Protein AF-A0A7C3C2I1-F1 (afdb_monomer_lite)

Secondary structure (DSSP, 8-state):
-----SSS-HHHHS-HHHHHHHHHTTT-HHHHHHHHHHHHHHHHHHHHHHHHHHTTT-S-EEE-G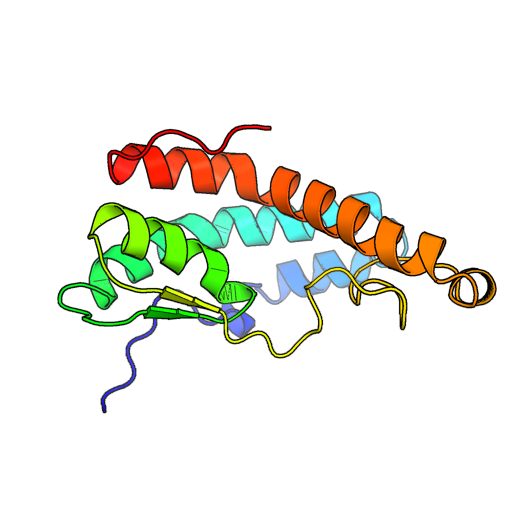GGTTHHHHHHHTT--EEE--SS--S--SSS--SSS---GGGTTSHHHHHHHHHHHHHHHHHHHHHHHHHHHHHTTPPPP--

Foldseek 3Di:
DDDDDLFPDLVPLCPPVLVVQLVVCVVPVVSNVVSVLVSCVVGLVSNLVSLLVVCVPPQEAEDEPVRVLNVLVCVLVVHHYHYDYPAPLDAWLQAAHPDDPDDPVCSVGSVSRRVNSVVVVVVVCVSCQVVSQVSSVVSVHHRDDD

Sequence (146 aa):
MRYRPVGPDPRTAIGADALARIFHAGGRGLRFVRELIRAYEEATPAFLEGISRELKGAELVVFGSLGMAAWHWAEAHGVPAVAAFLQPLLPTRAFPAPIGPWPRALSRFGAFNRLTYWIASLLAWQLVRRSSDRYRRRLGLEPLGL

Structure (mmCIF, N/CA/C/O backbone):
data_AF-A0A7C3C2I1-F1
#
_entry.id   AF-A0A7C3C2I1-F1
#
loop_
_atom_site.group_PDB
_atom_site.id
_atom_site.type_symbol
_atom_site.label_atom_id
_atom_site.label_alt_id
_atom_site.label_comp_id
_atom_site.label_asym_id
_atom_site.label_entity_id
_atom_site.label_seq_id
_atom_site.pdbx_PDB_ins_code
_atom_site.Cartn_x
_atom_site.Cartn_y
_atom_site.Cartn_z
_atom_site.occupancy
_atom_site.B_iso_or_equiv
_atom_site.auth_seq_id
_atom_site.auth_comp_id
_atom_site.auth_asym_id
_atom_site.auth_atom_id
_atom_site.pdbx_PDB_model_num
ATOM 1 N N . MET A 1 1 ? -26.746 -1.663 0.348 1.00 63.56 1 MET A N 1
ATOM 2 C CA . MET A 1 1 ? -25.473 -1.154 0.910 1.00 63.56 1 MET A CA 1
ATOM 3 C C . MET A 1 1 ? -25.258 0.270 0.416 1.00 63.56 1 MET A C 1
ATOM 5 O O . MET A 1 1 ? -25.372 0.493 -0.782 1.00 63.56 1 MET A O 1
ATOM 9 N N . ARG A 1 2 ? -25.030 1.240 1.311 1.00 83.62 2 ARG A N 1
ATOM 10 C CA . ARG A 1 2 ? -24.778 2.644 0.937 1.00 83.62 2 ARG A CA 1
ATOM 11 C C . ARG A 1 2 ? -23.270 2.847 0.806 1.00 83.62 2 ARG A C 1
ATOM 13 O O . ARG A 1 2 ? -22.553 2.573 1.761 1.00 83.62 2 ARG A O 1
ATOM 20 N N . TYR A 1 3 ? -22.804 3.303 -0.353 1.00 86.75 3 TYR A N 1
ATOM 21 C CA . TYR A 1 3 ? -21.395 3.640 -0.556 1.00 86.75 3 TYR A CA 1
ATOM 22 C C . TYR A 1 3 ? -20.986 4.810 0.351 1.00 86.75 3 TYR A C 1
ATOM 24 O O . TYR A 1 3 ? -21.724 5.793 0.457 1.00 86.75 3 TYR A O 1
ATOM 32 N N . ARG A 1 4 ? -19.824 4.694 1.004 1.00 86.81 4 ARG A N 1
ATOM 33 C CA . ARG A 1 4 ? -19.234 5.739 1.848 1.00 86.81 4 ARG A CA 1
ATOM 34 C C . ARG A 1 4 ? -17.759 5.926 1.472 1.00 86.81 4 ARG A C 1
ATOM 36 O O . ARG A 1 4 ? -16.982 4.987 1.644 1.00 86.81 4 ARG A O 1
ATOM 43 N N . PRO A 1 5 ? -17.367 7.080 0.910 1.00 85.38 5 PRO A N 1
ATOM 44 C CA . PRO A 1 5 ? -15.993 7.298 0.483 1.00 85.38 5 PRO A CA 1
ATOM 45 C C . PRO A 1 5 ? -15.068 7.493 1.691 1.00 85.38 5 PRO A C 1
ATOM 47 O O . PRO A 1 5 ? -15.349 8.290 2.584 1.00 85.38 5 PRO A O 1
ATOM 50 N N . VAL A 1 6 ? -13.933 6.795 1.681 1.00 84.38 6 VAL A N 1
ATOM 51 C CA . VAL A 1 6 ? -12.869 6.907 2.697 1.00 84.38 6 VAL A CA 1
ATOM 52 C C . VAL A 1 6 ? -11.883 8.045 2.416 1.00 84.38 6 VAL A C 1
ATOM 54 O O . VAL A 1 6 ? -11.022 8.328 3.230 1.00 84.38 6 VAL A O 1
ATOM 57 N N . GLY A 1 7 ? -11.985 8.711 1.271 1.00 80.19 7 GLY A N 1
ATOM 58 C CA . GLY A 1 7 ? -11.114 9.816 0.888 1.00 80.19 7 GLY A CA 1
ATOM 59 C C . GLY A 1 7 ? -11.647 10.523 -0.358 1.00 80.19 7 GLY A C 1
ATOM 60 O O . GLY A 1 7 ? -12.661 10.089 -0.914 1.00 80.19 7 GLY A O 1
ATOM 61 N N . PRO A 1 8 ? -10.997 11.614 -0.791 1.00 73.94 8 PRO A N 1
ATOM 62 C CA . PRO A 1 8 ? -11.356 12.299 -2.030 1.00 73.94 8 PRO A CA 1
ATOM 63 C C . PRO A 1 8 ? -11.202 11.365 -3.242 1.00 73.94 8 PRO A C 1
ATOM 65 O O . PRO A 1 8 ? -10.367 10.459 -3.224 1.00 73.94 8 PRO A O 1
ATOM 68 N N . ASP A 1 9 ? -12.002 11.576 -4.298 1.00 74.69 9 ASP A N 1
ATOM 69 C CA . ASP A 1 9 ? -11.887 10.773 -5.524 1.00 74.69 9 ASP A CA 1
ATOM 70 C C . ASP A 1 9 ? -10.467 10.944 -6.088 1.00 74.69 9 ASP A C 1
ATOM 72 O O . ASP A 1 9 ? -10.067 12.072 -6.383 1.00 74.69 9 ASP A O 1
ATOM 76 N N . PRO A 1 10 ? -9.685 9.863 -6.253 1.00 64.50 10 PRO A N 1
ATOM 77 C CA . PRO A 1 10 ? -8.318 9.962 -6.755 1.00 64.50 10 PRO A CA 1
ATOM 78 C C . PRO A 1 10 ? -8.234 10.622 -8.140 1.00 64.50 10 PRO A C 1
ATOM 80 O O . PRO A 1 10 ? -7.221 11.244 -8.454 1.00 64.50 10 PRO A O 1
ATOM 83 N N . ARG A 1 11 ? -9.301 10.551 -8.951 1.00 65.38 11 ARG A N 1
ATOM 84 C CA . ARG A 1 11 ? -9.388 11.206 -10.267 1.00 65.38 11 ARG A CA 1
ATOM 85 C C . ARG A 1 11 ? -9.493 12.725 -10.173 1.00 65.38 11 ARG A C 1
ATOM 87 O O . ARG A 1 11 ? -9.117 13.404 -11.119 1.00 65.38 11 ARG A O 1
ATOM 94 N N . THR A 1 12 ? -10.004 13.249 -9.061 1.00 68.19 12 THR A N 1
ATOM 95 C CA . THR A 1 12 ? -10.120 14.694 -8.815 1.00 68.19 12 THR A CA 1
ATOM 96 C C . THR A 1 12 ? -9.066 15.202 -7.835 1.00 68.19 12 THR A C 1
ATOM 98 O O . THR A 1 12 ? -8.727 16.379 -7.864 1.00 68.19 12 THR A O 1
ATOM 101 N N . ALA A 1 13 ? -8.554 14.328 -6.961 1.00 60.38 13 ALA A N 1
ATOM 102 C CA . ALA A 1 13 ? -7.534 14.646 -5.964 1.00 60.38 13 ALA A CA 1
ATOM 103 C C . ALA A 1 13 ? -6.169 14.908 -6.610 1.00 60.38 13 ALA A C 1
ATOM 105 O O . ALA A 1 13 ? -5.434 15.790 -6.176 1.00 60.38 13 ALA A O 1
ATOM 106 N N . ILE A 1 14 ? -5.843 14.190 -7.689 1.00 60.09 14 ILE A N 1
ATOM 107 C CA . ILE A 1 14 ? -4.739 14.576 -8.564 1.00 60.09 14 ILE A CA 1
ATOM 108 C C . ILE A 1 14 ? -5.284 15.690 -9.459 1.00 60.09 14 ILE A C 1
ATOM 110 O O . ILE A 1 14 ? -5.876 15.422 -10.500 1.00 60.09 14 ILE A O 1
ATOM 114 N N . GLY A 1 15 ? -5.155 16.944 -9.021 1.00 62.47 15 GLY A N 1
ATOM 115 C CA . GLY A 1 15 ? -5.638 18.093 -9.791 1.00 62.47 15 GLY A CA 1
ATOM 116 C C . GLY A 1 15 ? -5.077 18.102 -11.219 1.00 62.47 15 GLY A C 1
ATOM 117 O O . GLY A 1 15 ? -3.979 17.591 -11.463 1.00 62.47 15 GLY A O 1
ATOM 118 N N . ALA A 1 16 ? -5.801 18.704 -12.168 1.00 60.50 16 ALA A N 1
ATOM 119 C CA . ALA A 1 16 ? -5.373 18.799 -13.568 1.00 60.50 16 ALA A CA 1
ATOM 120 C C . ALA A 1 16 ? -3.944 19.364 -13.703 1.00 60.50 16 ALA A C 1
ATOM 122 O O . ALA A 1 16 ? -3.162 18.868 -14.509 1.00 60.50 16 ALA A O 1
ATOM 123 N N . ASP A 1 17 ? -3.562 20.301 -12.831 1.00 58.75 17 ASP A N 1
ATOM 124 C CA . ASP A 1 17 ? -2.205 20.850 -12.756 1.00 58.75 17 ASP A CA 1
ATOM 125 C C . ASP A 1 17 ? -1.164 19.835 -12.268 1.00 58.75 17 ASP A C 1
ATOM 127 O O . ASP A 1 17 ? -0.017 19.855 -12.711 1.00 58.75 17 ASP A O 1
ATOM 131 N N . ALA A 1 18 ? -1.533 18.936 -11.353 1.00 61.34 18 ALA A N 1
ATOM 132 C CA . ALA A 1 18 ? -0.664 17.859 -10.891 1.00 61.34 18 ALA A CA 1
ATOM 133 C C . ALA A 1 18 ? -0.469 16.812 -11.994 1.00 61.34 18 ALA A C 1
ATOM 135 O O . ALA A 1 18 ? 0.671 16.451 -12.279 1.00 61.34 18 ALA A O 1
ATOM 136 N N . LEU A 1 19 ? -1.541 16.406 -12.683 1.00 62.12 19 LEU A N 1
ATOM 137 C CA . LEU A 1 19 ? -1.461 15.564 -13.883 1.00 62.12 19 LEU A CA 1
ATOM 138 C C . LEU A 1 19 ? -0.613 16.228 -14.974 1.00 62.12 19 LEU A C 1
ATOM 140 O O . LEU A 1 19 ? 0.293 15.591 -15.502 1.00 62.12 19 LEU A O 1
ATOM 144 N N . ALA A 1 20 ? -0.822 17.516 -15.255 1.00 62.38 20 ALA A N 1
ATOM 145 C CA . ALA A 1 20 ? -0.024 18.268 -16.218 1.00 62.38 20 ALA A CA 1
ATOM 146 C C . ALA A 1 20 ? 1.457 18.324 -15.812 1.00 62.38 20 ALA A C 1
ATOM 148 O O . ALA A 1 20 ? 2.323 18.068 -16.643 1.00 62.38 20 ALA A O 1
ATOM 149 N N . ARG A 1 21 ? 1.786 18.570 -14.535 1.00 64.06 21 ARG A N 1
ATOM 150 C CA . ARG A 1 21 ? 3.173 18.532 -14.025 1.00 64.06 21 ARG A CA 1
ATOM 151 C C . ARG A 1 21 ? 3.806 17.147 -14.154 1.00 64.06 21 ARG A C 1
ATOM 153 O O . ARG A 1 21 ? 4.976 17.051 -14.520 1.00 64.06 21 ARG A O 1
ATOM 160 N N . ILE A 1 22 ? 3.042 16.095 -13.874 1.00 62.59 22 ILE A N 1
ATOM 161 C CA . ILE A 1 22 ? 3.447 14.692 -14.004 1.00 62.59 22 ILE A CA 1
ATOM 162 C C . ILE A 1 22 ? 3.731 14.362 -15.481 1.00 62.59 22 ILE A C 1
ATOM 164 O O . ILE A 1 22 ? 4.803 13.847 -15.796 1.00 62.59 22 ILE A O 1
ATOM 168 N N . PHE A 1 23 ? 2.840 14.739 -16.401 1.00 63.50 23 PHE A N 1
ATOM 169 C CA . PHE A 1 23 ? 3.017 14.522 -17.840 1.00 63.50 23 PHE A CA 1
ATOM 170 C C . PHE A 1 23 ? 4.136 15.386 -18.446 1.00 63.50 23 PHE A C 1
ATOM 172 O O . PHE A 1 23 ? 4.954 14.872 -19.206 1.00 63.50 23 PHE A O 1
ATOM 179 N N . HIS A 1 24 ? 4.258 16.662 -18.066 1.00 62.09 24 HIS A N 1
ATOM 180 C CA . HIS A 1 24 ? 5.352 17.543 -18.503 1.00 62.09 24 HIS A CA 1
ATOM 181 C C . HIS A 1 24 ? 6.712 17.134 -17.925 1.00 62.09 24 HIS A C 1
ATOM 183 O O . HIS A 1 24 ? 7.753 17.388 -18.530 1.00 62.09 24 HIS A O 1
ATOM 189 N N . ALA A 1 25 ? 6.731 16.459 -16.774 1.00 59.84 25 ALA A N 1
ATOM 190 C CA . ALA A 1 25 ? 7.933 15.825 -16.247 1.00 59.84 25 ALA A CA 1
ATOM 191 C C . ALA A 1 25 ? 8.322 14.542 -17.007 1.00 59.84 25 ALA A C 1
ATOM 193 O O . ALA A 1 25 ? 9.375 13.987 -16.695 1.00 59.84 25 ALA A O 1
ATOM 194 N N . GLY A 1 26 ? 7.539 14.102 -18.003 1.00 47.47 26 GLY A N 1
ATOM 195 C CA . GLY A 1 26 ? 7.623 12.837 -18.751 1.00 47.47 26 GLY A CA 1
ATOM 196 C C . GLY A 1 26 ? 8.926 12.512 -19.502 1.00 47.47 26 GLY A C 1
ATOM 197 O O . GLY A 1 26 ? 8.958 11.560 -20.270 1.00 47.47 26 GLY A O 1
ATOM 198 N N . GLY A 1 27 ? 10.017 13.240 -19.254 1.00 54.03 27 GLY A N 1
ATOM 199 C CA . GLY A 1 27 ? 11.386 12.883 -19.660 1.00 54.03 27 GLY A CA 1
ATOM 200 C C . GLY A 1 27 ? 12.426 12.953 -18.528 1.00 54.03 27 GLY A C 1
ATOM 201 O O . GLY A 1 27 ? 13.603 12.693 -18.752 1.00 54.03 27 GLY A O 1
ATOM 202 N N . ARG A 1 28 ? 12.030 13.316 -17.299 1.00 60.41 28 ARG A N 1
ATOM 203 C CA . ARG A 1 28 ? 12.903 13.496 -16.125 1.00 60.41 28 ARG A CA 1
ATOM 204 C C . ARG A 1 28 ? 12.357 12.673 -14.957 1.00 60.41 28 ARG A C 1
ATOM 206 O O . ARG A 1 28 ? 11.746 13.222 -14.041 1.00 60.41 28 ARG A O 1
ATOM 213 N N . GLY A 1 29 ? 12.577 11.356 -14.993 1.00 60.84 29 GLY A N 1
ATOM 214 C CA . GLY A 1 29 ? 11.965 10.365 -14.090 1.00 60.84 29 GLY A CA 1
ATOM 215 C C . GLY A 1 29 ? 11.977 10.720 -12.595 1.00 60.84 29 GLY A C 1
ATOM 216 O O . GLY A 1 29 ? 10.966 10.533 -11.925 1.00 60.84 29 GLY A O 1
ATOM 217 N N . LEU A 1 30 ? 13.050 11.329 -12.068 1.00 64.69 30 LEU A N 1
ATOM 218 C CA . LEU A 1 30 ? 13.083 11.777 -10.665 1.00 64.69 30 LEU A CA 1
ATOM 219 C C . LEU A 1 30 ? 12.052 12.869 -10.345 1.00 64.69 30 LEU A C 1
ATOM 221 O O . LEU A 1 30 ? 11.485 12.879 -9.254 1.00 64.69 30 LEU A O 1
ATOM 225 N N . ARG A 1 31 ? 11.804 13.797 -11.275 1.00 67.44 31 ARG A N 1
ATOM 226 C CA . ARG A 1 31 ? 10.806 14.857 -11.082 1.00 67.44 31 ARG A CA 1
ATOM 227 C C . ARG A 1 31 ? 9.396 14.273 -11.110 1.00 67.44 31 ARG A C 1
ATOM 229 O O . ARG A 1 31 ? 8.602 14.636 -10.255 1.00 67.44 31 ARG A O 1
ATOM 236 N N . PHE A 1 32 ? 9.123 13.340 -12.024 1.00 67.19 32 PHE A N 1
ATOM 237 C CA . PHE A 1 32 ? 7.856 12.604 -12.073 1.00 67.19 32 PHE A CA 1
ATOM 238 C C . PHE A 1 32 ? 7.577 11.883 -10.750 1.00 67.19 32 PHE A C 1
ATOM 240 O O . PHE A 1 32 ? 6.525 12.085 -10.151 1.00 67.19 32 PHE A O 1
ATOM 247 N N . VAL A 1 33 ? 8.554 11.112 -10.254 1.00 67.81 33 VAL A N 1
ATOM 248 C CA . VAL A 1 33 ? 8.432 10.411 -8.970 1.00 67.81 33 VAL A CA 1
ATOM 249 C C . VAL A 1 33 ? 8.158 11.415 -7.856 1.00 67.81 33 VAL A C 1
ATOM 251 O O . VAL A 1 33 ? 7.185 11.254 -7.136 1.00 67.81 33 VAL A O 1
ATOM 254 N N . ARG A 1 34 ? 8.933 12.501 -7.752 1.00 72.44 34 ARG A N 1
ATOM 255 C CA . ARG A 1 34 ? 8.746 13.508 -6.696 1.00 72.44 34 ARG A CA 1
ATOM 256 C C . ARG A 1 34 ? 7.342 14.120 -6.682 1.00 72.44 34 ARG A C 1
ATOM 258 O O . ARG A 1 34 ? 6.783 14.302 -5.606 1.00 72.44 34 ARG A O 1
ATOM 265 N N . GLU A 1 35 ? 6.786 14.461 -7.842 1.00 72.25 35 GLU A N 1
ATOM 266 C CA . GLU A 1 35 ? 5.431 15.026 -7.909 1.00 72.25 35 GLU A CA 1
ATOM 267 C C . GLU A 1 35 ? 4.356 13.979 -7.569 1.00 72.25 35 GLU A C 1
ATOM 269 O O . GLU A 1 35 ? 3.383 14.313 -6.897 1.00 72.25 35 GLU A O 1
ATOM 274 N N . LEU A 1 36 ? 4.564 12.706 -7.928 1.00 70.69 36 LEU A N 1
ATOM 275 C CA . LEU A 1 36 ? 3.686 11.608 -7.512 1.00 70.69 36 LEU A CA 1
ATOM 276 C C . LEU A 1 36 ? 3.704 11.406 -5.986 1.00 70.69 36 LEU A C 1
ATOM 278 O O . LEU A 1 36 ? 2.647 11.242 -5.379 1.00 70.69 36 LEU A O 1
ATOM 282 N N . ILE A 1 37 ? 4.888 11.467 -5.361 1.00 74.25 37 ILE A N 1
ATOM 283 C CA . ILE A 1 37 ? 5.034 11.395 -3.897 1.00 74.25 37 ILE A CA 1
ATOM 284 C C . ILE A 1 37 ? 4.282 12.545 -3.227 1.00 74.25 37 ILE A C 1
ATOM 286 O O . ILE A 1 37 ? 3.524 12.311 -2.294 1.00 74.25 37 ILE A O 1
ATOM 290 N N . ARG A 1 38 ? 4.447 13.778 -3.719 1.00 76.25 38 ARG A N 1
ATOM 291 C CA . ARG A 1 38 ? 3.772 14.958 -3.158 1.00 76.25 38 ARG A CA 1
ATOM 292 C C . ARG A 1 38 ? 2.253 14.842 -3.219 1.00 76.25 38 ARG A C 1
ATOM 294 O O . ARG A 1 38 ? 1.594 15.073 -2.213 1.00 76.25 38 ARG A O 1
ATOM 301 N N . ALA A 1 39 ? 1.712 14.443 -4.370 1.00 73.62 39 ALA A N 1
ATOM 302 C CA . ALA A 1 39 ? 0.273 14.240 -4.525 1.00 73.62 39 ALA A CA 1
ATOM 303 C C . ALA A 1 39 ? -0.252 13.153 -3.568 1.00 73.62 39 ALA A C 1
ATOM 305 O O . ALA A 1 39 ? -1.321 13.300 -2.978 1.00 73.62 39 ALA A O 1
ATOM 306 N N . TYR A 1 40 ? 0.521 12.080 -3.371 1.00 74.19 40 TYR A N 1
ATOM 307 C CA . TYR A 1 40 ? 0.196 11.046 -2.392 1.00 74.19 40 TYR A CA 1
ATOM 308 C C . TYR A 1 40 ? 0.212 11.589 -0.957 1.00 74.19 40 TYR A C 1
ATOM 310 O O . TYR A 1 40 ? -0.743 11.373 -0.212 1.00 74.19 40 TYR A O 1
ATOM 318 N N . GLU A 1 41 ? 1.260 12.315 -0.562 1.00 76.75 41 GLU A N 1
ATOM 319 C CA . GLU A 1 41 ? 1.382 12.912 0.774 1.00 76.75 41 GLU A CA 1
ATOM 320 C C . GLU A 1 41 ? 0.243 13.893 1.084 1.00 76.75 41 GLU A C 1
ATOM 322 O O . GLU A 1 41 ? -0.243 13.907 2.212 1.00 76.75 41 GLU A O 1
ATOM 327 N N . GLU A 1 42 ? -0.220 14.660 0.096 1.00 79.88 42 GLU A N 1
ATOM 328 C CA . GLU A 1 42 ? -1.332 15.606 0.237 1.00 79.88 42 GLU A CA 1
ATOM 329 C C . GLU A 1 42 ? -2.686 14.899 0.421 1.00 79.88 42 GLU A C 1
ATOM 331 O O . GLU A 1 42 ? -3.485 15.287 1.273 1.00 79.88 42 GLU A O 1
ATOM 336 N N . ALA A 1 43 ? -2.930 13.811 -0.316 1.00 77.25 43 ALA A N 1
ATOM 337 C CA . ALA A 1 43 ? -4.173 13.044 -0.214 1.00 77.25 43 ALA A CA 1
ATOM 338 C C . ALA A 1 43 ? -4.228 12.120 1.021 1.00 77.25 43 ALA A C 1
ATOM 340 O O . ALA A 1 43 ? -5.312 11.756 1.490 1.00 77.25 43 ALA A O 1
ATOM 341 N N . THR A 1 44 ? -3.067 11.731 1.556 1.00 83.50 44 THR A N 1
ATOM 342 C CA . THR A 1 44 ? -2.952 10.709 2.607 1.00 83.50 44 THR A CA 1
ATOM 343 C C . THR A 1 44 ? -3.707 11.052 3.903 1.00 83.50 44 THR A C 1
ATOM 345 O O . THR A 1 44 ? -4.414 10.175 4.398 1.00 83.50 44 THR A O 1
ATOM 348 N N . PRO A 1 45 ? -3.627 12.267 4.487 1.00 85.62 45 PRO A N 1
ATOM 349 C CA . PRO A 1 45 ? -4.307 12.572 5.748 1.00 85.62 45 PRO A CA 1
ATOM 350 C C . PRO A 1 45 ? -5.824 12.375 5.680 1.00 85.62 45 PRO A C 1
ATOM 352 O O . PRO A 1 45 ? -6.378 11.654 6.508 1.00 85.62 45 PRO A O 1
ATOM 355 N N . ALA A 1 46 ? -6.474 12.937 4.655 1.00 85.88 46 ALA A N 1
ATOM 356 C CA . ALA A 1 46 ? -7.920 12.823 4.468 1.00 85.88 46 ALA A CA 1
ATOM 357 C C . ALA A 1 46 ? -8.352 11.364 4.258 1.00 85.88 46 ALA A C 1
ATOM 359 O O . ALA A 1 46 ? -9.380 10.935 4.781 1.00 85.88 46 ALA A O 1
ATOM 360 N N . PHE A 1 47 ? -7.542 10.593 3.530 1.00 88.06 47 PHE A N 1
ATOM 361 C CA . PHE A 1 47 ? -7.769 9.169 3.318 1.00 88.06 47 PHE A CA 1
ATOM 362 C C . PHE A 1 47 ? -7.681 8.353 4.620 1.00 88.06 47 PHE A C 1
ATOM 364 O O . PHE A 1 47 ? -8.563 7.553 4.924 1.00 88.06 47 PHE A O 1
ATOM 371 N N . LEU A 1 48 ? -6.644 8.578 5.431 1.00 90.75 48 LEU A N 1
ATOM 372 C CA . LEU A 1 48 ? -6.461 7.883 6.711 1.00 90.75 48 LEU A CA 1
ATOM 373 C C . LEU A 1 48 ? -7.545 8.243 7.737 1.00 90.75 48 LEU A C 1
ATOM 375 O O . LEU A 1 48 ? -7.990 7.390 8.507 1.00 90.75 48 LEU A O 1
ATOM 379 N N . GLU A 1 49 ? -7.989 9.499 7.752 1.00 90.44 49 GLU A N 1
ATOM 380 C CA . GLU A 1 49 ? -9.099 9.937 8.600 1.00 90.44 49 GLU A CA 1
ATOM 381 C C . GLU A 1 49 ? -10.425 9.309 8.169 1.00 90.44 49 GLU A C 1
ATOM 383 O O . GLU A 1 49 ? -11.192 8.849 9.019 1.00 90.44 49 GLU A O 1
ATOM 388 N N . GLY A 1 50 ? -10.683 9.224 6.861 1.00 92.12 50 GLY A N 1
ATOM 389 C CA . GLY A 1 50 ? -11.870 8.548 6.353 1.00 92.12 50 GLY A CA 1
ATOM 390 C C . GLY A 1 50 ? -11.860 7.046 6.639 1.00 92.12 50 GLY A C 1
ATOM 391 O O . GLY A 1 50 ? -12.898 6.522 7.024 1.00 92.12 50 GLY A O 1
ATOM 392 N N . ILE A 1 51 ? -10.708 6.366 6.588 1.00 93.69 51 ILE A N 1
ATOM 393 C CA . ILE A 1 51 ? -10.571 4.976 7.071 1.00 93.69 51 ILE A CA 1
ATOM 394 C C . ILE A 1 51 ? -11.058 4.866 8.523 1.00 93.69 51 ILE A C 1
ATOM 396 O O . ILE A 1 51 ? -11.976 4.098 8.808 1.00 93.69 51 ILE A O 1
ATOM 400 N N . SER A 1 52 ? -10.506 5.675 9.434 1.00 93.12 52 SER A N 1
ATOM 401 C CA . SER A 1 52 ? -10.872 5.624 10.857 1.00 93.12 52 SER A CA 1
ATOM 402 C C . SER A 1 52 ? -12.329 5.995 11.138 1.00 93.12 52 SER A C 1
ATOM 404 O O . SER A 1 52 ? -12.885 5.571 12.152 1.00 93.12 52 SER A O 1
ATOM 406 N N . ARG A 1 53 ? -12.944 6.824 10.289 1.00 93.44 53 ARG A N 1
ATOM 407 C CA . ARG A 1 53 ? -14.342 7.243 10.430 1.00 93.44 53 ARG A CA 1
ATOM 408 C C . ARG A 1 53 ? -15.307 6.196 9.886 1.00 93.44 53 ARG A C 1
ATOM 410 O O . ARG A 1 53 ? -16.273 5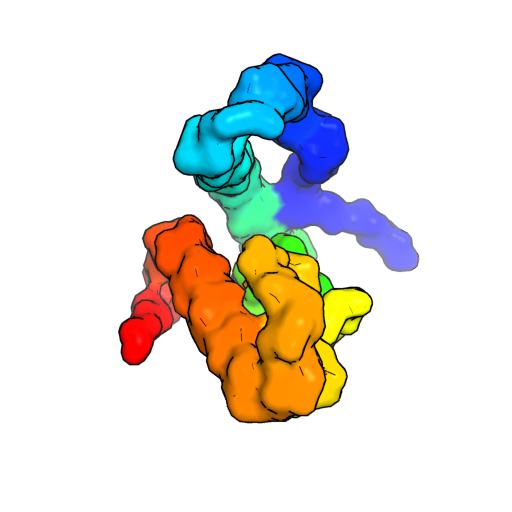.866 10.568 1.00 93.44 53 ARG A O 1
ATOM 417 N N . GLU A 1 54 ? -15.056 5.700 8.679 1.00 93.69 54 GLU A N 1
ATOM 418 C CA . GLU A 1 54 ? -16.005 4.866 7.938 1.00 93.69 54 GLU A CA 1
ATOM 419 C C . GLU A 1 54 ? -15.942 3.385 8.318 1.00 93.69 54 GLU A C 1
ATOM 421 O O . GLU A 1 54 ? -16.945 2.692 8.174 1.00 93.69 54 GLU A O 1
ATOM 426 N N . LEU A 1 55 ? -14.806 2.896 8.830 1.00 93.75 55 LEU A N 1
ATOM 427 C CA . LEU A 1 55 ? -14.666 1.496 9.251 1.00 93.75 55 LEU A CA 1
ATOM 428 C C . LEU A 1 55 ? -15.196 1.218 10.664 1.00 93.75 55 LEU A C 1
ATOM 430 O O . LEU A 1 55 ? -15.203 0.068 11.094 1.00 93.75 55 LEU A O 1
ATOM 434 N N . LYS A 1 56 ? -15.665 2.230 11.406 1.00 91.75 56 LYS A N 1
ATOM 435 C CA . LYS A 1 56 ? -16.218 2.024 12.754 1.00 91.75 56 LYS A CA 1
ATOM 436 C C . LYS A 1 56 ? -17.360 1.005 12.728 1.00 91.75 56 LYS A C 1
ATOM 438 O O . LYS A 1 56 ? -18.357 1.207 12.039 1.00 91.75 56 LYS A O 1
ATOM 443 N N . GLY A 1 57 ? -17.214 -0.055 13.521 1.00 92.25 57 GLY A N 1
ATOM 444 C CA . GLY A 1 57 ? -18.178 -1.155 13.598 1.00 92.25 57 GLY A CA 1
ATOM 445 C C . GLY A 1 57 ? -18.051 -2.196 12.482 1.00 92.25 57 GLY A C 1
ATOM 446 O O . GLY A 1 57 ? -18.913 -3.062 12.385 1.00 92.25 57 GLY A O 1
ATOM 447 N N . ALA A 1 58 ? -17.018 -2.130 11.636 1.00 94.56 58 ALA A N 1
ATOM 448 C CA . ALA A 1 58 ? -16.742 -3.181 10.664 1.00 94.56 58 ALA A CA 1
ATOM 449 C C . ALA A 1 58 ? -16.294 -4.476 11.361 1.00 94.56 58 ALA A C 1
ATOM 451 O O . ALA A 1 58 ? -15.433 -4.448 12.237 1.00 94.56 58 ALA A O 1
ATOM 452 N N . GLU A 1 59 ? -16.836 -5.610 10.916 1.00 96.38 59 GLU A N 1
ATOM 453 C CA . GLU A 1 59 ? -16.475 -6.957 11.396 1.00 96.38 59 GLU A CA 1
ATOM 454 C C . GLU A 1 59 ? -15.455 -7.656 10.475 1.00 96.38 59 GLU A C 1
ATOM 456 O O . GLU A 1 59 ? -14.872 -8.676 10.835 1.00 96.38 59 GLU A O 1
ATOM 461 N N . LEU A 1 60 ? -15.225 -7.101 9.279 1.00 96.06 60 LEU A N 1
ATOM 462 C CA . LEU A 1 60 ? -14.259 -7.566 8.284 1.00 96.06 60 LEU A CA 1
ATOM 463 C C . LEU A 1 60 ? -13.819 -6.387 7.409 1.00 96.06 60 LEU A C 1
ATOM 465 O O . LEU A 1 60 ? -14.654 -5.614 6.935 1.00 96.06 60 LEU A O 1
ATOM 469 N N . VAL A 1 61 ? -12.520 -6.289 7.128 1.00 96.56 61 VAL A N 1
ATOM 470 C CA . VAL A 1 61 ? -11.962 -5.295 6.202 1.00 96.56 61 VAL A CA 1
ATOM 471 C C . VAL A 1 61 ? -11.432 -5.987 4.950 1.00 96.56 61 VAL A C 1
ATOM 473 O O . VAL A 1 61 ? -10.459 -6.731 5.010 1.00 96.56 61 VAL A O 1
ATOM 476 N N . VAL A 1 62 ? -12.027 -5.708 3.789 1.00 95.69 62 VAL A N 1
ATOM 477 C CA . VAL A 1 62 ? -11.493 -6.137 2.485 1.00 95.69 62 VAL A CA 1
ATOM 478 C C . VAL A 1 62 ? -10.887 -4.930 1.783 1.00 95.69 62 VAL A C 1
ATOM 480 O O . VAL A 1 62 ? -11.569 -3.924 1.590 1.00 95.69 62 VAL A O 1
ATOM 483 N N . PHE A 1 63 ? -9.614 -5.010 1.397 1.00 93.38 63 PHE A N 1
ATOM 484 C CA . PHE A 1 63 ? -8.901 -3.869 0.824 1.00 93.38 63 PHE A CA 1
ATOM 485 C C . PHE A 1 63 ? -8.084 -4.237 -0.417 1.00 93.38 63 PHE A C 1
ATOM 487 O O . PHE A 1 63 ? -7.498 -5.311 -0.512 1.00 93.38 63 PHE A O 1
ATOM 494 N N . GLY A 1 64 ? -8.040 -3.314 -1.380 1.00 90.88 64 GLY A N 1
ATOM 495 C CA . GLY A 1 64 ? -7.166 -3.396 -2.552 1.00 90.88 64 GLY A CA 1
ATOM 496 C C . GLY A 1 64 ? -5.810 -2.725 -2.318 1.00 90.88 64 GLY A C 1
ATOM 497 O O . GLY A 1 64 ? -5.528 -2.211 -1.239 1.00 90.88 64 GLY A O 1
ATOM 498 N N . SER A 1 65 ? -4.979 -2.656 -3.358 1.00 85.38 65 SER A N 1
ATOM 499 C CA . SER A 1 65 ? -3.616 -2.103 -3.283 1.00 85.38 65 SER A CA 1
ATOM 500 C C . SER A 1 65 ? -3.571 -0.639 -2.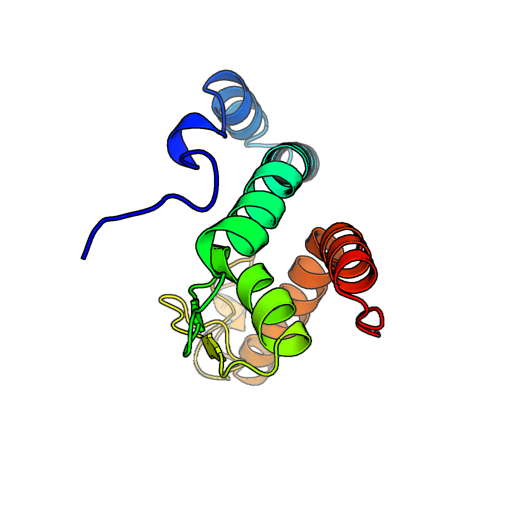829 1.00 85.38 65 SER A C 1
ATOM 502 O O . SER A 1 65 ? -2.783 -0.290 -1.956 1.00 85.38 65 SER A O 1
ATOM 504 N N . LEU A 1 66 ? -4.475 0.203 -3.337 1.00 82.75 66 LEU A N 1
ATOM 505 C CA . LEU A 1 66 ? -4.631 1.596 -2.886 1.00 82.75 66 LEU A CA 1
ATOM 506 C C . LEU A 1 66 ? -5.279 1.713 -1.494 1.00 82.75 66 LEU A C 1
ATOM 508 O O . LEU A 1 66 ? -5.180 2.747 -0.846 1.00 82.75 66 LEU A O 1
ATOM 512 N N . GLY A 1 67 ? -5.936 0.646 -1.033 1.00 87.56 67 GLY A N 1
ATOM 513 C CA . GLY A 1 67 ? -6.600 0.546 0.265 1.00 87.56 67 GLY A CA 1
ATOM 514 C C . GLY A 1 67 ? -5.713 0.021 1.395 1.00 87.56 67 GLY A C 1
ATOM 515 O O . GLY A 1 67 ? -6.214 -0.149 2.500 1.00 87.56 67 GLY A O 1
ATOM 516 N N . MET A 1 68 ? -4.426 -0.256 1.139 1.00 88.38 68 MET A N 1
ATOM 517 C CA . MET A 1 68 ? -3.529 -0.994 2.047 1.00 88.38 68 MET A CA 1
ATOM 518 C C . MET A 1 68 ? -3.521 -0.458 3.487 1.00 88.38 68 MET A C 1
ATOM 520 O O . MET A 1 68 ? -3.463 -1.235 4.435 1.00 88.38 68 MET A O 1
ATOM 524 N N . ALA A 1 69 ? -3.628 0.862 3.670 1.00 91.12 69 ALA A N 1
ATOM 525 C CA . ALA A 1 69 ? -3.615 1.479 4.995 1.00 91.12 69 ALA A CA 1
ATOM 526 C C . ALA A 1 69 ? -4.778 1.033 5.904 1.00 91.12 69 ALA A C 1
ATOM 528 O O . ALA A 1 69 ? -4.661 1.132 7.126 1.00 91.12 69 ALA A O 1
ATOM 529 N N . ALA A 1 70 ? -5.870 0.502 5.338 1.00 94.19 70 ALA A N 1
ATOM 530 C CA . ALA A 1 70 ? -6.999 -0.029 6.099 1.00 94.19 70 ALA A CA 1
ATOM 531 C C . ALA A 1 70 ? -6.607 -1.230 6.977 1.00 94.19 70 ALA A C 1
ATOM 533 O O . ALA A 1 70 ? -7.220 -1.449 8.02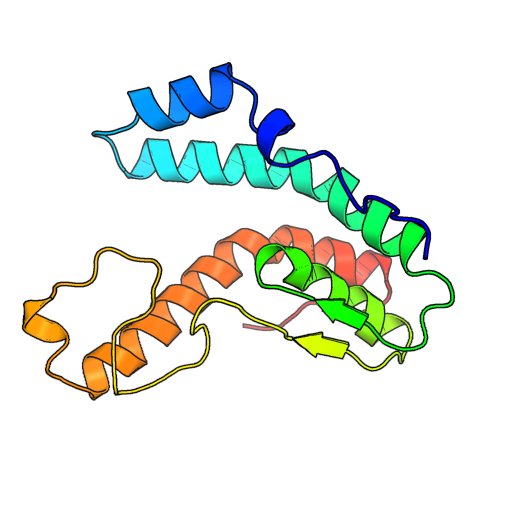0 1.00 94.19 70 ALA A O 1
ATOM 534 N N . TRP A 1 71 ? -5.546 -1.962 6.614 1.00 94.88 71 TRP A N 1
ATOM 535 C CA . TRP A 1 71 ? -4.999 -3.025 7.457 1.00 94.88 71 TRP A CA 1
ATOM 536 C C . TRP A 1 71 ? -4.514 -2.493 8.812 1.00 94.88 71 TRP A C 1
ATOM 538 O O . TRP A 1 71 ? -4.793 -3.111 9.834 1.00 94.88 71 TRP A O 1
ATOM 548 N N . HIS A 1 72 ? -3.868 -1.322 8.861 1.00 95.38 72 HIS A N 1
ATOM 549 C CA . HIS A 1 72 ? -3.409 -0.747 10.132 1.00 95.38 72 HIS A CA 1
ATOM 550 C C . HIS A 1 72 ? -4.575 -0.462 11.087 1.00 95.38 72 HIS A C 1
ATOM 552 O O . HIS A 1 72 ? -4.457 -0.684 12.289 1.00 95.38 72 HIS A O 1
ATOM 558 N N . TRP A 1 73 ? -5.709 0.004 10.552 1.00 96.62 73 TRP A N 1
ATOM 559 C CA . TRP A 1 73 ? -6.926 0.189 11.340 1.00 96.62 73 TRP A CA 1
ATOM 560 C C . TRP A 1 73 ? -7.461 -1.152 11.844 1.00 96.62 73 TRP A C 1
ATOM 562 O O . TRP A 1 73 ? -7.745 -1.282 13.031 1.00 96.62 73 TRP A O 1
ATOM 572 N N . ALA A 1 74 ? -7.548 -2.151 10.963 1.00 97.19 74 ALA A N 1
ATOM 573 C CA . ALA A 1 74 ? -8.063 -3.471 11.304 1.00 97.19 74 ALA A CA 1
ATOM 574 C C . ALA A 1 74 ? -7.231 -4.147 12.411 1.00 97.19 74 ALA A C 1
ATOM 576 O O . ALA A 1 74 ? -7.794 -4.639 13.384 1.00 97.19 74 ALA A O 1
ATOM 577 N N . GLU A 1 75 ? -5.898 -4.072 12.317 1.00 96.62 75 GLU A N 1
ATOM 578 C CA . GLU A 1 75 ? -4.960 -4.559 13.339 1.00 96.62 75 GLU A CA 1
ATOM 579 C C . GLU A 1 75 ? -5.206 -3.893 14.699 1.00 96.62 75 GLU A C 1
ATOM 581 O O . GLU A 1 75 ? -5.341 -4.586 15.703 1.00 96.62 75 GLU A O 1
ATOM 586 N N . ALA A 1 76 ? -5.345 -2.563 14.731 1.00 96.88 76 ALA A N 1
ATOM 587 C CA . ALA A 1 76 ? -5.570 -1.817 15.970 1.00 96.88 76 ALA A CA 1
ATOM 588 C C . ALA A 1 76 ? -6.906 -2.145 16.657 1.00 96.88 76 ALA A C 1
ATOM 590 O O . ALA A 1 76 ? -7.031 -1.975 17.867 1.00 96.88 76 ALA A O 1
ATOM 591 N N . HIS A 1 77 ? -7.903 -2.600 15.895 1.00 96.94 77 HIS A N 1
ATOM 592 C CA . HIS A 1 77 ? -9.247 -2.898 16.399 1.00 96.94 77 HIS A CA 1
ATOM 593 C C . HIS A 1 77 ? -9.514 -4.405 16.537 1.00 96.94 77 HIS A C 1
ATOM 595 O O . HIS A 1 77 ? -10.631 -4.789 16.872 1.00 96.94 77 HIS A O 1
ATOM 601 N N . GLY A 1 78 ? -8.521 -5.263 16.270 1.00 96.75 78 GLY A N 1
ATOM 602 C CA . GLY A 1 78 ? -8.689 -6.719 16.312 1.00 96.75 78 GLY A CA 1
ATOM 603 C C . GLY A 1 78 ? -9.656 -7.263 15.253 1.00 96.75 78 GLY A C 1
ATOM 604 O O . GLY A 1 78 ? -10.238 -8.328 15.442 1.00 96.75 78 GLY A O 1
ATOM 605 N N . VAL A 1 79 ? -9.848 -6.536 14.149 1.00 98.06 79 VAL A N 1
ATOM 606 C CA . VAL A 1 79 ? -10.767 -6.906 13.066 1.00 98.06 79 VAL A CA 1
ATOM 607 C C . VAL A 1 79 ? -10.007 -7.694 11.990 1.00 98.06 79 VAL A C 1
ATOM 609 O O . VAL A 1 79 ? -8.936 -7.256 11.560 1.00 98.06 79 VAL A O 1
ATOM 612 N N . PRO A 1 80 ? -10.534 -8.832 11.500 1.00 97.69 80 PRO A N 1
ATOM 613 C CA . PRO A 1 80 ? -9.939 -9.552 10.378 1.00 97.69 80 PRO A CA 1
ATOM 614 C C . PRO A 1 80 ? -9.815 -8.679 9.123 1.00 97.69 80 PRO A C 1
ATOM 616 O O . PRO A 1 80 ? -10.727 -7.925 8.775 1.00 97.69 80 PRO A O 1
ATOM 619 N N . ALA A 1 81 ? -8.699 -8.818 8.405 1.00 97.00 81 ALA A N 1
ATOM 620 C CA . ALA A 1 81 ? -8.442 -8.079 7.175 1.00 97.00 81 ALA A CA 1
ATOM 621 C C . ALA A 1 81 ? -8.019 -9.014 6.035 1.00 97.00 81 ALA A C 1
ATOM 623 O O . ALA A 1 81 ? -7.200 -9.912 6.226 1.00 97.00 81 ALA A O 1
ATOM 624 N N . VAL A 1 82 ? -8.562 -8.787 4.838 1.00 96.19 82 VAL A N 1
ATOM 625 C CA . VAL A 1 82 ? -8.295 -9.578 3.632 1.00 96.19 82 VAL A CA 1
ATOM 626 C C . VAL A 1 82 ? -7.839 -8.655 2.511 1.00 96.19 82 VAL A C 1
ATOM 628 O O . VAL A 1 82 ? -8.534 -7.711 2.128 1.00 96.19 82 VAL A O 1
ATOM 631 N N . ALA A 1 83 ? -6.673 -8.961 1.952 1.00 94.25 83 ALA A N 1
ATOM 632 C CA . ALA A 1 83 ? -6.143 -8.243 0.808 1.00 94.25 83 ALA A CA 1
ATOM 633 C C . ALA A 1 83 ? -6.709 -8.825 -0.500 1.00 94.25 83 ALA A C 1
ATOM 635 O O . ALA A 1 83 ? -6.477 -9.989 -0.826 1.00 94.25 83 ALA A O 1
ATOM 636 N N . ALA A 1 84 ? -7.439 -8.011 -1.259 1.00 94.25 84 ALA A N 1
ATOM 637 C CA . ALA A 1 84 ? -8.057 -8.361 -2.537 1.00 94.25 84 ALA A CA 1
ATOM 638 C C . ALA A 1 84 ? -7.374 -7.586 -3.675 1.00 94.25 84 ALA A C 1
ATOM 640 O O . ALA A 1 84 ? -7.883 -6.589 -4.194 1.00 94.25 84 ALA A O 1
ATOM 641 N N . PHE A 1 85 ? -6.160 -8.010 -4.026 1.00 90.00 85 PHE A N 1
ATOM 642 C CA . PHE A 1 85 ? -5.358 -7.338 -5.045 1.00 90.00 85 PHE A CA 1
ATOM 643 C C . PHE A 1 85 ? -5.769 -7.748 -6.461 1.00 90.00 85 PHE A C 1
ATOM 645 O O . PHE A 1 85 ? -5.864 -8.929 -6.777 1.00 90.00 85 PHE A O 1
ATOM 652 N N . LEU A 1 86 ? -5.952 -6.752 -7.332 1.00 88.00 86 LEU A N 1
ATOM 653 C CA . LEU A 1 86 ? -6.200 -6.965 -8.765 1.00 88.00 86 LEU A CA 1
ATOM 654 C C . LEU A 1 86 ? -4.901 -7.121 -9.564 1.00 88.00 86 LEU A C 1
ATOM 656 O O . LEU A 1 86 ? -4.912 -7.594 -10.696 1.00 88.00 86 LEU A O 1
ATOM 660 N N . GLN A 1 87 ? -3.780 -6.694 -8.983 1.00 87.62 87 GLN A N 1
ATOM 661 C CA . GLN A 1 87 ? -2.450 -6.869 -9.544 1.00 87.62 87 GLN A CA 1
ATOM 662 C C . GLN A 1 87 ? -1.727 -7.990 -8.794 1.00 87.62 87 GLN A C 1
ATOM 664 O O . GLN A 1 87 ? -1.920 -8.145 -7.585 1.00 87.62 87 GLN A O 1
ATOM 669 N N . PRO A 1 88 ? -0.843 -8.739 -9.464 1.00 87.25 88 PRO A N 1
ATOM 670 C CA . PRO A 1 88 ? -0.012 -9.711 -8.782 1.00 87.25 88 PRO A CA 1
ATOM 671 C C . PRO A 1 88 ? 1.063 -8.961 -7.992 1.00 87.25 88 PRO A C 1
ATOM 673 O O . PRO A 1 88 ? 2.074 -8.542 -8.543 1.00 87.25 88 PRO A O 1
ATOM 676 N N . LEU A 1 89 ? 0.807 -8.729 -6.706 1.00 88.31 89 LEU A N 1
ATOM 677 C CA . LEU A 1 89 ? 1.721 -8.017 -5.804 1.00 88.31 89 LEU A CA 1
ATOM 678 C C . LEU A 1 89 ? 2.546 -8.961 -4.922 1.00 88.31 89 LEU A C 1
ATOM 680 O O . LEU A 1 89 ? 3.439 -8.517 -4.206 1.00 88.31 89 LEU A O 1
ATOM 684 N N . LEU A 1 90 ? 2.269 -10.264 -4.987 1.00 90.69 90 LEU A N 1
ATOM 685 C CA . LEU A 1 90 ? 2.987 -11.278 -4.225 1.00 90.69 90 LEU A CA 1
ATOM 686 C C . LEU A 1 90 ? 4.186 -11.820 -5.020 1.00 90.69 90 LEU A C 1
ATOM 688 O O . LEU A 1 90 ? 4.043 -12.089 -6.217 1.00 90.69 90 LEU A O 1
ATOM 692 N N . PRO A 1 91 ? 5.352 -12.032 -4.375 1.00 93.81 91 PRO A N 1
ATOM 693 C CA . PRO A 1 91 ? 6.544 -12.520 -5.054 1.00 93.81 91 PRO A CA 1
ATOM 694 C C . PRO A 1 91 ? 6.332 -13.839 -5.801 1.00 93.81 91 PRO A C 1
ATOM 696 O O . PRO A 1 91 ? 5.995 -14.862 -5.207 1.00 93.81 91 PRO A O 1
ATOM 699 N N . THR A 1 92 ? 6.628 -13.838 -7.102 1.00 94.50 92 THR A N 1
ATOM 700 C CA . THR A 1 92 ? 6.590 -15.030 -7.960 1.00 94.50 92 THR A CA 1
ATOM 701 C C . THR A 1 92 ? 7.803 -15.099 -8.886 1.00 94.50 92 THR A C 1
ATOM 703 O O . THR A 1 92 ? 8.487 -14.107 -9.136 1.00 94.50 92 THR A O 1
ATOM 706 N N . ARG A 1 93 ? 8.089 -16.303 -9.393 1.00 96.12 93 ARG A N 1
ATOM 707 C CA . ARG A 1 93 ? 9.122 -16.548 -10.411 1.00 96.12 93 ARG A CA 1
ATOM 708 C C . ARG A 1 93 ? 8.569 -16.459 -11.839 1.00 96.12 93 ARG A C 1
ATOM 710 O O . ARG A 1 93 ? 9.363 -16.421 -12.772 1.00 96.12 93 ARG A O 1
ATOM 717 N N . ALA A 1 94 ? 7.246 -16.422 -12.014 1.00 94.69 94 ALA A N 1
ATOM 718 C CA . ALA A 1 94 ? 6.598 -16.521 -13.323 1.00 94.69 94 ALA A CA 1
ATOM 719 C C . ALA A 1 94 ? 6.739 -15.252 -14.183 1.00 94.69 94 ALA A C 1
ATOM 721 O O . ALA A 1 94 ? 6.909 -15.344 -15.393 1.00 94.69 94 ALA A O 1
ATOM 722 N N . PHE A 1 95 ? 6.691 -14.073 -13.565 1.00 93.62 95 PHE A N 1
ATOM 723 C CA . PHE A 1 95 ? 6.757 -12.776 -14.244 1.00 93.62 95 PHE A CA 1
ATOM 724 C C . PHE A 1 95 ? 7.259 -11.701 -13.265 1.00 93.62 95 PHE A C 1
ATOM 726 O O . PHE A 1 95 ? 7.111 -11.888 -12.053 1.00 93.62 95 PHE A O 1
ATOM 733 N N . PRO A 1 96 ? 7.876 -10.604 -13.744 1.00 93.38 96 PRO A N 1
ATOM 734 C CA . PRO A 1 96 ? 8.389 -9.545 -12.878 1.00 93.38 96 PRO A CA 1
ATOM 735 C C . PRO A 1 96 ? 7.252 -8.756 -12.214 1.00 93.38 96 PRO A C 1
ATOM 737 O O . PRO A 1 96 ? 6.101 -8.823 -12.646 1.00 93.38 96 PRO A O 1
ATOM 740 N N . ALA A 1 97 ? 7.579 -7.984 -11.181 1.00 91.00 97 ALA A N 1
ATOM 741 C CA . ALA A 1 97 ? 6.637 -7.110 -10.496 1.00 91.00 97 ALA A CA 1
ATOM 742 C C . ALA A 1 97 ? 5.9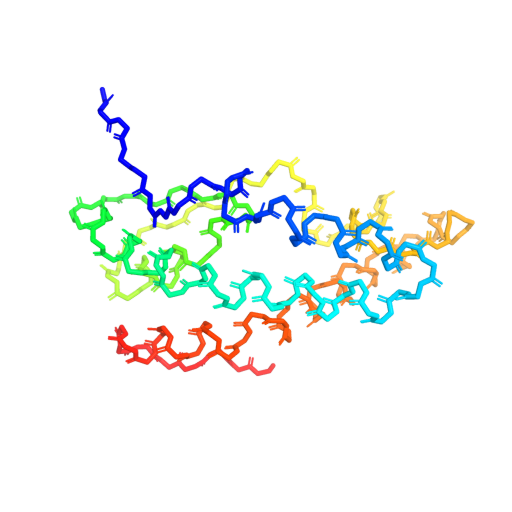61 -6.138 -11.486 1.00 91.00 97 ALA A C 1
ATOM 744 O O . ALA A 1 97 ? 6.619 -5.619 -12.389 1.00 91.00 97 ALA A O 1
ATOM 745 N N . PRO A 1 98 ? 4.664 -5.835 -11.323 1.00 84.94 98 PRO A N 1
ATOM 746 C CA . PRO A 1 98 ? 3.903 -5.064 -12.310 1.00 84.94 98 PRO A CA 1
ATOM 747 C C . PRO A 1 98 ? 4.321 -3.589 -12.405 1.00 84.94 98 PRO A C 1
ATOM 749 O O . PRO A 1 98 ? 4.005 -2.922 -13.386 1.00 84.94 98 PRO A O 1
ATOM 752 N N . ILE A 1 99 ? 5.02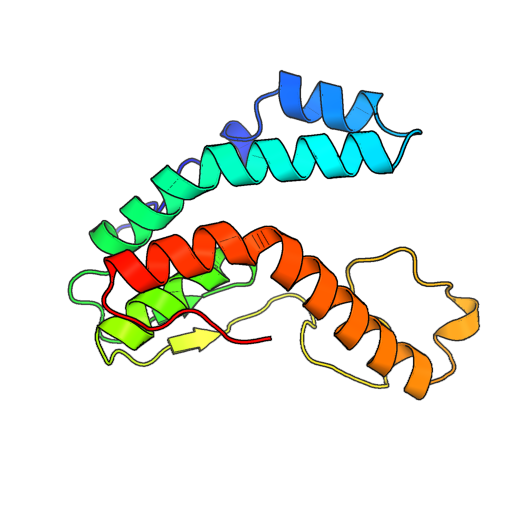4 -3.071 -11.394 1.00 77.12 99 ILE A N 1
ATOM 753 C CA . ILE A 1 99 ? 5.435 -1.670 -11.305 1.00 77.12 99 ILE A CA 1
ATOM 754 C C . ILE A 1 99 ? 6.962 -1.620 -11.270 1.00 77.12 99 ILE A C 1
ATOM 756 O O . ILE A 1 99 ? 7.575 -2.059 -10.299 1.00 77.12 99 ILE A O 1
ATOM 760 N N . GLY A 1 100 ? 7.573 -1.094 -12.332 1.00 76.81 100 GLY A N 1
ATOM 761 C CA . GLY A 1 100 ? 9.009 -0.824 -12.395 1.00 76.81 100 GLY A CA 1
ATOM 762 C C . GLY A 1 100 ? 9.608 -0.989 -13.798 1.00 76.81 100 GLY A C 1
ATOM 763 O O . GLY A 1 100 ? 9.009 -1.634 -14.662 1.00 76.81 100 GLY A O 1
ATOM 764 N N . PRO A 1 101 ? 10.790 -0.402 -14.055 1.00 81.56 101 PRO A N 1
ATOM 765 C CA . PRO A 1 101 ? 11.455 -0.451 -15.356 1.00 81.56 101 PRO A CA 1
ATOM 766 C C . PRO A 1 101 ? 12.223 -1.773 -15.546 1.00 81.56 101 PRO A C 1
ATOM 768 O O . PRO A 1 101 ? 13.440 -1.779 -15.724 1.00 81.56 101 PRO A O 1
ATOM 771 N N . TRP A 1 102 ? 11.537 -2.916 -15.467 1.00 86.75 102 TRP A N 1
ATOM 772 C CA . TRP A 1 102 ? 12.184 -4.230 -15.535 1.00 86.75 102 TRP A CA 1
ATOM 773 C C . TRP A 1 102 ? 12.546 -4.605 -16.979 1.00 86.75 102 TRP A C 1
ATOM 775 O O . TRP A 1 102 ? 11.660 -4.651 -17.839 1.00 86.75 102 TRP A O 1
ATOM 785 N N . PRO A 1 103 ? 13.816 -4.931 -17.280 1.00 88.00 103 PRO A N 1
ATOM 786 C CA . PRO A 1 103 ? 14.194 -5.372 -18.616 1.00 88.00 103 PRO A CA 1
ATOM 787 C C . PRO A 1 103 ? 13.510 -6.696 -18.981 1.00 88.00 103 PRO A C 1
ATOM 789 O O . PRO A 1 103 ? 13.765 -7.725 -18.355 1.00 88.00 103 PRO A O 1
ATOM 792 N N . ARG A 1 104 ? 12.697 -6.696 -20.048 1.00 85.50 104 ARG A N 1
ATOM 793 C CA . ARG A 1 104 ? 11.975 -7.895 -20.526 1.00 85.50 104 ARG A CA 1
ATOM 794 C C . ARG A 1 104 ? 12.902 -9.085 -20.798 1.00 85.50 104 ARG A C 1
ATOM 796 O O . ARG A 1 104 ? 12.536 -10.224 -20.532 1.00 85.50 104 ARG A O 1
ATOM 803 N N . ALA A 1 105 ? 14.120 -8.823 -21.277 1.00 90.38 105 ALA A N 1
ATOM 804 C CA . ALA A 1 105 ? 15.123 -9.855 -21.544 1.00 90.38 105 ALA A CA 1
ATOM 805 C C . ALA A 1 105 ? 15.549 -10.635 -20.284 1.00 90.38 105 ALA A C 1
ATOM 807 O O . ALA A 1 105 ? 15.948 -11.795 -20.384 1.00 90.38 105 ALA A O 1
ATOM 808 N N . LEU A 1 106 ? 15.451 -10.021 -19.098 1.00 90.25 106 LEU A N 1
ATOM 809 C CA . LEU A 1 106 ? 15.775 -10.663 -17.824 1.00 90.25 106 LEU A CA 1
ATOM 810 C C . LEU A 1 106 ? 14.581 -11.414 -17.222 1.00 90.25 106 LEU A C 1
ATOM 812 O O . LEU A 1 106 ? 14.778 -12.290 -16.383 1.00 90.25 106 LEU A O 1
ATOM 816 N N . SER A 1 107 ? 13.356 -11.153 -17.691 1.00 88.94 107 SER A N 1
ATOM 817 C CA . SER A 1 107 ? 12.132 -11.789 -17.184 1.00 88.94 107 SER A CA 1
ATOM 818 C C . SER A 1 107 ? 12.046 -13.295 -17.446 1.00 88.94 107 SER A C 1
ATOM 820 O O . SER A 1 107 ? 11.238 -13.980 -16.825 1.00 88.94 107 SER A O 1
ATOM 822 N N . ARG A 1 108 ? 12.907 -13.838 -18.316 1.00 91.56 108 ARG A N 1
ATOM 823 C CA . ARG A 1 108 ? 13.077 -15.290 -18.488 1.00 91.56 108 ARG A CA 1
ATOM 824 C C . ARG A 1 108 ? 13.730 -15.966 -17.277 1.00 91.56 108 ARG A C 1
ATOM 826 O O . ARG A 1 108 ? 13.606 -17.173 -17.102 1.00 91.56 108 ARG A O 1
ATOM 833 N N . PHE A 1 109 ? 14.435 -15.206 -16.437 1.00 94.94 109 PHE A N 1
ATOM 834 C CA . PHE A 1 109 ? 15.106 -15.733 -15.255 1.00 94.94 109 PHE A CA 1
ATOM 835 C C . PHE A 1 109 ? 14.180 -15.622 -14.041 1.00 94.94 109 PHE A C 1
ATOM 837 O O . PHE A 1 109 ? 14.000 -14.552 -13.466 1.00 94.94 109 PHE A O 1
ATOM 844 N N . GLY A 1 110 ? 13.614 -16.741 -13.585 1.00 94.19 110 GLY A N 1
ATOM 845 C CA . GLY A 1 110 ? 12.631 -16.711 -12.494 1.00 94.19 110 GLY A CA 1
ATOM 846 C C . GLY A 1 110 ? 13.152 -16.134 -11.166 1.00 94.19 110 GLY A C 1
ATOM 847 O O . GLY A 1 110 ? 12.383 -15.572 -10.390 1.00 94.19 110 GLY A O 1
ATOM 848 N N . ALA A 1 111 ? 14.458 -16.233 -10.894 1.00 96.50 111 ALA A N 1
ATOM 849 C CA . ALA A 1 111 ? 15.073 -15.579 -9.734 1.00 96.50 111 ALA A CA 1
ATOM 850 C C . ALA A 1 111 ? 15.064 -14.044 -9.859 1.00 96.50 111 ALA A C 1
ATOM 852 O O . ALA A 1 111 ? 14.775 -13.357 -8.882 1.00 96.50 111 ALA A O 1
ATOM 853 N N . PHE A 1 112 ? 15.302 -13.520 -11.068 1.00 95.81 112 PHE A N 1
ATOM 854 C CA . PHE A 1 112 ? 15.187 -12.093 -11.358 1.00 95.81 112 PHE A CA 1
ATOM 855 C C . PHE A 1 112 ? 13.753 -11.612 -11.126 1.00 95.81 112 PHE A C 1
ATOM 857 O O . PHE A 1 112 ? 13.555 -10.643 -10.401 1.00 95.81 112 PHE A O 1
ATOM 864 N N . ASN A 1 113 ? 12.752 -12.343 -11.631 1.00 95.81 113 ASN A N 1
ATOM 865 C CA . ASN A 1 113 ? 11.342 -12.016 -11.397 1.00 95.81 113 ASN A CA 1
ATOM 866 C C . ASN A 1 113 ? 11.039 -11.887 -9.903 1.00 95.81 113 ASN A C 1
ATOM 868 O O . ASN A 1 113 ? 10.540 -10.850 -9.477 1.00 95.81 113 ASN A O 1
ATOM 872 N N . ARG A 1 114 ? 11.445 -12.860 -9.079 1.00 95.75 114 ARG A N 1
ATOM 873 C CA . ARG A 1 114 ? 11.237 -12.794 -7.625 1.00 95.75 114 ARG A CA 1
ATOM 874 C C . ARG A 1 114 ? 11.953 -11.601 -6.977 1.00 95.75 114 ARG A C 1
ATOM 876 O O . ARG A 1 114 ? 11.386 -10.979 -6.084 1.00 95.75 114 ARG A O 1
ATOM 883 N N . LEU A 1 115 ? 13.163 -11.265 -7.430 1.00 95.19 115 LEU A N 1
ATOM 884 C CA . LEU A 1 115 ? 13.916 -10.105 -6.944 1.00 95.19 115 LEU A CA 1
ATOM 885 C C . LEU A 1 115 ? 13.199 -8.781 -7.248 1.00 95.19 115 LEU A C 1
ATOM 887 O O . LEU A 1 115 ? 13.180 -7.897 -6.394 1.00 95.19 115 LEU A O 1
ATOM 891 N N . THR A 1 116 ? 12.558 -8.651 -8.415 1.00 93.69 116 THR A N 1
ATOM 892 C CA . THR A 1 116 ? 11.819 -7.421 -8.756 1.00 93.69 116 THR A CA 1
ATOM 893 C C . THR A 1 116 ? 10.701 -7.107 -7.758 1.00 93.69 116 THR A C 1
ATOM 895 O O . THR A 1 116 ? 10.497 -5.938 -7.444 1.00 93.69 116 THR A O 1
ATOM 898 N N . TYR A 1 117 ? 10.037 -8.120 -7.184 1.00 94.19 117 TYR A N 1
ATOM 899 C CA . TYR A 1 117 ? 9.035 -7.911 -6.130 1.00 94.19 117 TYR A CA 1
ATOM 900 C C . TYR A 1 117 ? 9.646 -7.368 -4.851 1.00 94.19 117 TYR A C 1
ATOM 902 O O . TYR A 1 117 ? 9.091 -6.450 -4.268 1.00 94.19 117 TYR A O 1
ATOM 910 N N . TRP A 1 118 ? 10.794 -7.893 -4.425 1.00 92.94 118 TRP A N 1
ATOM 911 C CA . TRP A 1 118 ? 11.476 -7.378 -3.238 1.00 92.94 118 TRP A CA 1
ATOM 912 C C . TRP A 1 118 ? 11.883 -5.918 -3.411 1.00 92.94 118 TRP A C 1
ATOM 914 O O . TRP A 1 118 ? 11.642 -5.106 -2.521 1.00 92.94 118 TRP A O 1
ATOM 924 N N . ILE A 1 119 ? 12.435 -5.570 -4.577 1.00 91.56 119 ILE A N 1
ATOM 925 C CA . ILE A 1 119 ? 12.804 -4.188 -4.895 1.00 91.56 119 ILE A CA 1
ATOM 926 C C . ILE A 1 119 ? 11.553 -3.300 -4.918 1.00 91.56 119 ILE A C 1
ATOM 928 O O . ILE A 1 119 ? 11.544 -2.244 -4.288 1.00 91.56 119 ILE A O 1
ATOM 932 N N . ALA A 1 120 ? 10.486 -3.728 -5.600 1.00 88.94 120 ALA A N 1
ATOM 933 C CA . ALA A 1 120 ? 9.234 -2.980 -5.670 1.00 88.94 120 ALA A CA 1
ATOM 934 C C . ALA A 1 120 ? 8.615 -2.767 -4.280 1.00 88.94 120 ALA A C 1
ATOM 936 O O . ALA A 1 120 ? 8.241 -1.644 -3.950 1.00 88.94 120 ALA A O 1
ATOM 937 N N . SER A 1 121 ? 8.561 -3.811 -3.449 1.00 88.88 121 SER A N 1
ATOM 938 C CA . SER A 1 121 ? 8.043 -3.745 -2.080 1.00 88.88 121 SER A CA 1
ATOM 939 C C . SER A 1 121 ? 8.876 -2.825 -1.197 1.00 88.88 121 SER A C 1
ATOM 941 O O . SER A 1 121 ? 8.307 -2.034 -0.452 1.00 88.88 121 SER A O 1
ATOM 943 N N . LEU A 1 122 ? 10.207 -2.869 -1.304 1.00 89.12 122 LEU A N 1
ATOM 944 C CA . LEU A 1 122 ? 11.082 -1.977 -0.547 1.00 89.12 122 LEU A CA 1
ATOM 945 C C . LEU A 1 122 ? 10.848 -0.514 -0.939 1.00 89.12 122 LEU A C 1
ATOM 947 O O . LEU A 1 122 ? 10.697 0.337 -0.067 1.00 89.12 122 LEU A O 1
ATOM 951 N N . LEU A 1 123 ? 10.776 -0.218 -2.239 1.00 85.94 123 LEU A N 1
ATOM 952 C CA . LEU A 1 123 ? 10.512 1.135 -2.732 1.00 85.94 123 LEU A CA 1
ATOM 953 C C . LEU A 1 123 ? 9.123 1.632 -2.313 1.00 85.94 123 LEU A C 1
ATOM 955 O O . LEU A 1 123 ? 8.993 2.761 -1.838 1.00 85.94 123 LEU A O 1
ATOM 959 N N . ALA A 1 124 ? 8.099 0.785 -2.443 1.00 84.56 124 ALA A N 1
ATOM 960 C CA . ALA A 1 124 ? 6.746 1.094 -1.997 1.00 84.56 124 ALA A CA 1
ATOM 961 C C . ALA A 1 124 ? 6.699 1.342 -0.483 1.00 84.56 124 ALA A C 1
ATOM 963 O O . ALA A 1 124 ? 6.061 2.295 -0.041 1.00 84.56 124 ALA A O 1
ATOM 964 N N . TRP A 1 125 ? 7.420 0.543 0.309 1.00 87.12 125 TRP A N 1
ATOM 965 C CA . TRP A 1 125 ? 7.510 0.734 1.752 1.00 87.12 125 TRP A CA 1
ATOM 966 C C . TRP A 1 125 ? 8.167 2.066 2.105 1.00 87.12 125 TRP A C 1
ATOM 968 O O . TRP A 1 125 ? 7.592 2.832 2.870 1.00 87.12 125 TRP A O 1
ATOM 978 N N . GLN A 1 126 ? 9.311 2.408 1.502 1.00 86.56 126 GLN A N 1
ATOM 979 C CA . GLN A 1 126 ? 9.971 3.695 1.763 1.00 86.56 126 GLN A CA 1
ATOM 980 C C . GLN A 1 126 ? 9.073 4.897 1.443 1.00 86.56 126 GLN A C 1
ATOM 982 O O . GLN A 1 126 ? 9.145 5.910 2.138 1.00 86.56 126 GLN A O 1
ATOM 987 N N . LEU A 1 127 ? 8.209 4.776 0.430 1.00 82.00 127 LEU A N 1
ATOM 988 C CA . LEU A 1 127 ? 7.258 5.819 0.063 1.00 82.00 127 LEU A CA 1
ATOM 989 C C . LEU A 1 127 ? 6.199 6.059 1.149 1.00 82.00 127 LEU A C 1
ATOM 991 O O . LEU A 1 127 ? 5.898 7.204 1.479 1.00 82.00 127 LEU A O 1
ATOM 995 N N . VAL A 1 128 ? 5.630 4.992 1.709 1.00 84.56 128 VAL A N 1
ATOM 996 C CA . VAL A 1 128 ? 4.481 5.099 2.626 1.00 84.56 128 VAL A CA 1
ATOM 997 C C . VAL A 1 128 ? 4.868 5.030 4.102 1.00 84.56 128 VAL A C 1
ATOM 999 O O . VAL A 1 128 ? 4.075 5.406 4.960 1.00 84.56 128 VAL A O 1
ATOM 1002 N N . ARG A 1 129 ? 6.099 4.615 4.422 1.00 88.62 129 ARG A N 1
ATOM 1003 C CA . ARG A 1 129 ? 6.561 4.335 5.789 1.00 88.62 129 ARG A CA 1
ATOM 1004 C C . ARG A 1 129 ? 6.239 5.454 6.772 1.00 88.62 129 ARG A C 1
ATOM 1006 O O . ARG A 1 129 ? 5.663 5.205 7.822 1.00 88.62 129 ARG A O 1
ATOM 1013 N N . ARG A 1 130 ? 6.583 6.706 6.449 1.00 88.56 130 ARG A N 1
ATOM 1014 C CA . ARG A 1 130 ? 6.404 7.831 7.387 1.00 88.56 130 ARG A CA 1
ATOM 1015 C C . ARG A 1 130 ? 4.936 8.095 7.723 1.00 88.56 130 ARG A C 1
ATOM 1017 O O . ARG A 1 130 ? 4.633 8.427 8.870 1.00 88.56 130 ARG A O 1
ATOM 1024 N N . SER A 1 131 ? 4.040 8.003 6.740 1.00 87.94 131 SER A N 1
ATOM 1025 C CA . SER A 1 131 ? 2.609 8.210 6.966 1.00 87.94 131 SER A CA 1
ATOM 1026 C C . SER A 1 131 ? 1.983 7.005 7.664 1.00 87.94 131 SER A C 1
ATOM 1028 O O . SER A 1 131 ? 1.250 7.205 8.632 1.00 87.94 131 SER A O 1
ATOM 1030 N N . SER A 1 132 ? 2.358 5.783 7.271 1.00 90.38 132 SER A N 1
ATOM 1031 C CA . SER A 1 132 ? 1.981 4.545 7.959 1.00 90.38 132 SER A CA 1
ATOM 1032 C C . SER A 1 132 ? 2.400 4.560 9.429 1.00 90.38 132 SER A C 1
ATOM 1034 O O . SER A 1 132 ? 1.552 4.389 10.297 1.00 90.38 132 SER A O 1
ATOM 1036 N N . ASP A 1 133 ? 3.660 4.863 9.749 1.00 92.56 133 ASP A N 1
ATOM 1037 C CA . ASP A 1 133 ? 4.165 4.888 11.130 1.00 92.56 133 ASP A CA 1
ATOM 1038 C C . ASP A 1 133 ? 3.488 5.968 11.985 1.00 92.56 133 ASP A C 1
ATOM 1040 O O . ASP A 1 133 ? 3.285 5.798 13.189 1.00 92.56 133 ASP A O 1
ATOM 1044 N N . ARG A 1 134 ? 3.144 7.115 11.387 1.00 91.75 134 ARG A N 1
ATOM 1045 C CA . ARG A 1 134 ? 2.388 8.170 12.077 1.00 91.75 134 ARG A CA 1
ATOM 1046 C C . ARG A 1 134 ? 0.955 7.724 12.354 1.00 91.75 134 ARG A C 1
ATOM 1048 O O . ARG A 1 134 ? 0.437 7.996 13.434 1.00 91.75 134 ARG A O 1
ATOM 1055 N N . TYR A 1 135 ? 0.325 7.063 11.389 1.00 93.12 135 TYR A N 1
ATOM 1056 C CA . TYR A 1 135 ? -1.029 6.542 11.527 1.00 93.12 135 TYR A CA 1
ATOM 1057 C C . TYR A 1 135 ? -1.101 5.429 12.572 1.00 93.12 135 TYR A C 1
ATOM 1059 O O . TYR A 1 135 ? -1.924 5.505 13.477 1.00 93.12 135 TYR A O 1
ATOM 1067 N N . ARG A 1 136 ? -0.172 4.469 12.521 1.00 95.12 136 ARG A N 1
ATOM 1068 C CA . ARG A 1 136 ? -0.033 3.390 13.508 1.00 95.12 136 ARG A CA 1
ATOM 1069 C C . ARG A 1 136 ? 0.102 3.935 14.925 1.00 95.12 136 ARG A C 1
ATOM 1071 O O . ARG A 1 136 ? -0.677 3.550 15.787 1.00 95.12 136 ARG A O 1
ATOM 1078 N N . ARG A 1 137 ? 0.963 4.935 15.141 1.00 95.31 137 ARG A N 1
ATOM 1079 C CA . ARG A 1 137 ? 1.088 5.597 16.451 1.00 95.31 137 ARG A CA 1
ATOM 1080 C C . ARG A 1 137 ? -0.208 6.249 16.934 1.00 95.31 137 ARG A C 1
ATOM 1082 O O . ARG A 1 137 ? -0.526 6.149 18.112 1.00 95.31 137 ARG A O 1
ATOM 1089 N N . ARG A 1 138 ? -0.980 6.885 16.045 1.00 94.31 138 ARG A N 1
ATOM 1090 C CA . ARG A 1 138 ? -2.304 7.443 16.398 1.00 94.31 138 ARG A CA 1
ATOM 1091 C C . ARG A 1 138 ? -3.314 6.361 16.786 1.00 94.31 138 ARG A C 1
ATOM 1093 O O . ARG A 1 138 ? -4.232 6.649 17.543 1.00 94.31 138 ARG A O 1
ATOM 1100 N N . LEU A 1 139 ? -3.147 5.152 16.260 1.00 94.69 139 LEU A N 1
ATOM 1101 C CA . LEU A 1 139 ? -3.961 3.982 16.578 1.00 94.69 139 LEU A CA 1
ATOM 1102 C C . LEU A 1 139 ? -3.442 3.191 17.794 1.00 94.69 139 LEU A C 1
ATOM 1104 O O . LEU A 1 139 ? -4.044 2.185 18.146 1.00 94.69 139 LEU A O 1
ATOM 1108 N N . GLY A 1 140 ? -2.340 3.614 18.426 1.00 95.81 140 GLY A N 1
ATOM 1109 C CA . GLY A 1 140 ? -1.724 2.887 19.542 1.00 95.81 140 GLY A CA 1
ATOM 1110 C C . GLY A 1 140 ? -0.895 1.666 19.128 1.00 95.81 140 GLY A C 1
ATOM 1111 O O . GLY A 1 140 ? -0.587 0.831 19.971 1.00 95.81 140 GLY A O 1
ATOM 1112 N N . LEU A 1 141 ? -0.528 1.554 17.849 1.00 96.06 141 LEU A N 1
ATOM 1113 C CA . LEU A 1 141 ? 0.332 0.493 17.328 1.00 96.06 141 LEU A CA 1
ATOM 1114 C C . LEU A 1 141 ? 1.795 0.938 17.238 1.00 96.06 141 LEU A C 1
ATOM 1116 O O . LEU A 1 141 ? 2.099 2.093 16.915 1.00 96.06 141 LEU A O 1
ATOM 1120 N N . GLU A 1 142 ? 2.697 -0.025 17.416 1.00 95.19 142 GLU A N 1
ATOM 1121 C CA . GLU A 1 142 ? 4.125 0.152 17.157 1.00 95.19 142 GLU A CA 1
ATOM 1122 C C . GLU A 1 142 ? 4.400 0.399 15.663 1.00 95.19 142 GLU A C 1
ATOM 1124 O O . GLU A 1 142 ? 3.704 -0.171 14.811 1.00 95.19 142 GLU A O 1
ATOM 1129 N N . PRO A 1 143 ? 5.402 1.225 15.304 1.00 92.12 143 PRO A N 1
ATOM 1130 C CA . PRO A 1 143 ? 5.855 1.385 13.923 1.00 92.12 143 PRO A CA 1
ATOM 1131 C C . PRO A 1 143 ? 6.227 0.046 13.282 1.00 92.12 143 PRO A C 1
ATOM 1133 O O . PRO A 1 143 ? 6.674 -0.879 13.960 1.00 92.12 143 PRO A O 1
ATOM 1136 N N . LEU A 1 144 ? 6.088 -0.054 11.961 1.00 84.62 144 LEU A N 1
ATOM 1137 C CA . LEU A 1 144 ? 6.581 -1.241 11.266 1.00 84.62 144 LEU A CA 1
ATOM 1138 C C . LEU A 1 144 ? 8.111 -1.145 11.171 1.00 84.62 144 LEU A C 1
ATOM 1140 O O . LEU A 1 144 ? 8.662 -0.112 10.778 1.00 84.62 144 LEU A O 1
ATOM 1144 N N . GLY A 1 145 ? 8.793 -2.216 11.580 1.00 76.44 145 GLY A N 1
ATOM 1145 C CA . GLY A 1 145 ? 10.247 -2.336 11.487 1.00 76.44 145 GLY A CA 1
ATOM 1146 C C . GLY A 1 145 ? 10.766 -2.288 10.043 1.00 76.44 145 GLY A C 1
ATOM 1147 O O . GLY A 1 145 ? 10.000 -2.194 9.080 1.00 76.44 145 GLY A O 1
ATOM 1148 N N . LEU A 1 146 ? 12.093 -2.326 9.907 1.00 55.75 146 LEU A N 1
ATOM 1149 C CA . LEU A 1 146 ? 12.767 -2.555 8.624 1.00 55.75 146 LEU A CA 1
ATOM 1150 C C . LEU A 1 146 ? 12.834 -4.050 8.308 1.00 55.75 146 LEU A C 1
ATOM 1152 O O . LEU A 1 146 ? 13.088 -4.824 9.256 1.00 55.75 146 LEU A O 1
#

Radius of gyration: 17.12 Å; chains: 1; bounding box: 41×38×41 Å

pLDDT: mean 84.4, std 12.32, range [47.47, 98.06]